Protein AF-A0A7W5YU90-F1 (afdb_monomer_lite)

Structure (mmCIF, N/CA/C/O backbone):
data_AF-A0A7W5YU90-F1
#
_entry.id   AF-A0A7W5YU90-F1
#
loop_
_atom_site.group_PDB
_atom_site.id
_atom_site.type_symbol
_atom_site.label_atom_id
_atom_site.label_alt_id
_atom_site.label_comp_id
_atom_site.label_asym_id
_atom_site.label_entity_id
_atom_site.label_seq_id
_atom_site.pdbx_PDB_ins_code
_atom_site.Cartn_x
_atom_site.Cartn_y
_atom_site.Cartn_z
_atom_site.occupancy
_atom_site.B_iso_or_equiv
_atom_site.auth_seq_id
_atom_site.auth_comp_id
_atom_site.auth_asym_id
_atom_site.auth_atom_id
_atom_site.pdbx_PDB_model_num
ATOM 1 N N . MET A 1 1 ? 57.348 20.853 -92.788 1.00 53.19 1 MET A N 1
ATOM 2 C CA . MET A 1 1 ? 57.126 20.066 -91.555 1.00 53.19 1 MET A CA 1
ATOM 3 C C . MET A 1 1 ? 56.120 18.969 -91.898 1.00 53.19 1 MET A C 1
ATOM 5 O O . MET A 1 1 ? 55.061 19.336 -92.394 1.00 53.19 1 MET A O 1
ATOM 9 N N . PRO A 1 2 ? 56.445 17.668 -91.786 1.00 49.84 2 PRO A N 1
ATOM 10 C CA . PRO A 1 2 ? 55.552 16.594 -92.215 1.00 49.84 2 PRO A CA 1
ATOM 11 C C . PRO A 1 2 ? 54.511 16.272 -91.137 1.00 49.84 2 PRO A C 1
ATOM 13 O O . PRO A 1 2 ? 54.838 16.170 -89.957 1.00 49.84 2 PRO A O 1
ATOM 16 N N . TYR A 1 3 ? 53.261 16.108 -91.568 1.00 53.06 3 TYR A N 1
ATOM 17 C CA . TYR A 1 3 ? 52.144 15.635 -90.755 1.00 53.06 3 TYR A CA 1
ATOM 18 C C . TYR A 1 3 ? 52.399 14.191 -90.295 1.00 53.06 3 TYR A C 1
ATOM 20 O O . TYR A 1 3 ? 52.473 13.277 -91.116 1.00 53.06 3 TYR A O 1
ATOM 28 N N . GLY A 1 4 ? 52.533 13.990 -88.983 1.00 58.50 4 GLY A N 1
ATOM 29 C CA . GLY A 1 4 ? 52.567 12.670 -88.356 1.00 58.50 4 GLY A CA 1
ATOM 30 C C . GLY A 1 4 ? 51.150 12.135 -88.153 1.00 58.50 4 GLY A C 1
ATOM 31 O O . GLY A 1 4 ? 50.336 12.760 -87.480 1.00 58.50 4 GLY A O 1
ATOM 32 N N . GLN A 1 5 ? 50.882 10.991 -88.776 1.00 50.31 5 GLN A N 1
ATOM 33 C CA . GLN A 1 5 ? 49.644 10.212 -88.760 1.00 50.31 5 GLN A CA 1
ATOM 34 C C . GLN A 1 5 ? 49.063 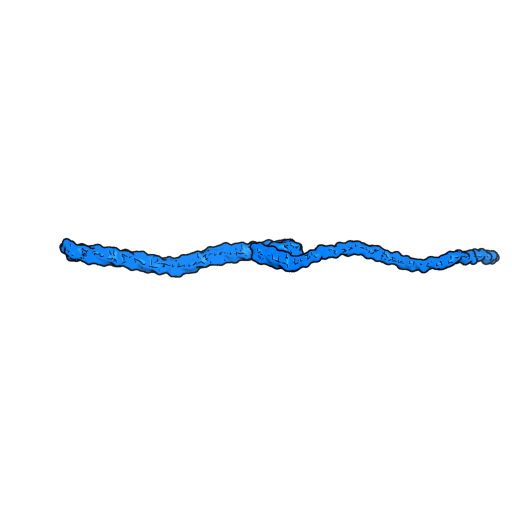9.981 -87.354 1.00 50.31 5 GLN A C 1
ATOM 36 O O . GLN A 1 5 ? 49.744 9.473 -86.465 1.00 50.31 5 GLN A O 1
ATOM 41 N N . GLN A 1 6 ? 47.763 10.240 -87.190 1.00 52.41 6 GLN A N 1
ATOM 42 C CA . GLN A 1 6 ? 46.963 9.655 -86.113 1.00 52.41 6 GLN A CA 1
ATOM 43 C C . GLN A 1 6 ? 46.558 8.234 -86.517 1.00 52.41 6 GLN A C 1
ATOM 45 O O . GLN A 1 6 ? 45.857 8.038 -87.508 1.00 52.41 6 GLN A O 1
ATOM 50 N N . ILE A 1 7 ? 47.019 7.245 -85.754 1.00 57.38 7 ILE A N 1
ATOM 51 C CA . ILE A 1 7 ? 46.632 5.839 -85.896 1.00 57.38 7 ILE A CA 1
ATOM 52 C C . ILE A 1 7 ? 45.266 5.661 -85.204 1.00 57.38 7 ILE A C 1
ATOM 54 O O . ILE A 1 7 ? 45.181 5.923 -84.001 1.00 57.38 7 ILE A O 1
ATOM 58 N N . PRO A 1 8 ? 44.193 5.229 -85.896 1.00 50.72 8 PRO A N 1
ATOM 59 C CA . PRO A 1 8 ? 42.905 4.974 -85.257 1.00 50.72 8 PRO A CA 1
ATOM 60 C C . PRO A 1 8 ? 42.977 3.673 -84.448 1.00 50.72 8 PRO A C 1
ATOM 62 O O . PRO A 1 8 ? 43.068 2.581 -85.010 1.00 50.72 8 PRO A O 1
ATOM 65 N N . GLY A 1 9 ? 42.969 3.790 -83.119 1.00 58.88 9 GLY A N 1
ATOM 66 C CA . GLY A 1 9 ? 42.880 2.645 -82.214 1.00 58.88 9 GLY A CA 1
ATOM 67 C C . GLY A 1 9 ? 41.478 2.012 -82.250 1.00 58.88 9 GLY A C 1
ATOM 68 O O . GLY A 1 9 ? 40.493 2.753 -82.310 1.00 58.88 9 GLY A O 1
ATOM 69 N N . PRO A 1 10 ? 41.348 0.673 -82.231 1.00 53.66 10 PRO A N 1
ATOM 70 C CA . PRO A 1 10 ? 40.089 0.005 -82.526 1.00 53.66 10 PRO A CA 1
ATOM 71 C C . PRO A 1 10 ? 39.161 -0.018 -81.303 1.00 53.66 10 PRO A C 1
ATOM 73 O O . PRO A 1 10 ? 39.541 -0.500 -80.242 1.00 53.66 10 PRO A O 1
ATOM 76 N N . PHE A 1 11 ? 37.919 0.410 -81.524 1.00 59.94 11 PHE A N 1
ATOM 77 C CA . PHE A 1 11 ? 36.726 0.095 -80.731 1.00 59.94 11 PHE A CA 1
ATOM 78 C C . PHE A 1 11 ? 36.646 0.701 -79.323 1.00 59.94 11 PHE A C 1
ATOM 80 O O . PHE A 1 11 ? 37.271 0.265 -78.361 1.00 59.94 11 PHE A O 1
ATOM 87 N N . GLY A 1 12 ? 35.763 1.698 -79.220 1.00 58.78 12 GLY A N 1
ATOM 88 C CA . GLY A 1 12 ? 35.369 2.336 -77.976 1.00 58.78 12 GLY A CA 1
ATOM 89 C C . GLY A 1 12 ? 34.853 1.336 -76.948 1.00 58.78 12 GLY A C 1
ATOM 90 O O . GLY A 1 12 ? 33.919 0.573 -77.189 1.00 58.78 12 GLY A O 1
ATOM 91 N N . HIS A 1 13 ? 35.444 1.400 -75.766 1.00 57.78 13 HIS A N 1
ATOM 92 C CA . HIS A 1 13 ? 34.810 0.915 -74.556 1.00 57.78 13 HIS A CA 1
ATOM 93 C C . HIS A 1 13 ? 33.938 2.078 -74.069 1.00 57.78 13 HIS A C 1
ATOM 95 O O . HIS A 1 13 ? 34.480 3.165 -73.843 1.00 57.78 13 HIS A O 1
ATOM 101 N N . PRO A 1 14 ? 32.609 1.928 -73.933 1.00 59.59 14 PRO A N 1
ATOM 102 C CA . PRO A 1 14 ? 31.843 2.919 -73.198 1.00 59.59 14 PRO A CA 1
ATOM 103 C C . PRO A 1 14 ? 32.463 3.011 -71.805 1.00 59.59 14 PRO A C 1
ATOM 105 O O . PRO A 1 14 ? 32.657 1.990 -71.141 1.00 59.59 14 PRO A O 1
ATOM 108 N N . ALA A 1 15 ? 32.833 4.225 -71.394 1.00 57.50 15 ALA A N 1
ATOM 109 C CA . ALA A 1 15 ? 33.261 4.491 -70.035 1.00 57.50 15 ALA A CA 1
ATOM 110 C C . ALA A 1 15 ? 32.105 4.080 -69.122 1.00 57.50 15 ALA A C 1
ATOM 112 O O . ALA A 1 15 ? 31.117 4.802 -69.001 1.00 57.50 15 ALA A O 1
ATOM 113 N N . VAL A 1 16 ? 32.190 2.880 -68.549 1.00 60.00 16 VAL A N 1
ATOM 114 C CA . VAL A 1 16 ? 31.291 2.454 -67.486 1.00 60.00 16 VAL A CA 1
ATOM 115 C C . VAL A 1 16 ? 31.473 3.475 -66.371 1.00 60.00 16 VAL A C 1
ATOM 117 O O . VAL A 1 16 ? 32.588 3.606 -65.856 1.00 60.00 16 VAL A O 1
ATOM 120 N N . PRO A 1 17 ? 30.435 4.253 -66.017 1.00 59.47 17 PRO A N 1
ATOM 121 C CA . PRO A 1 17 ? 30.505 5.063 -64.819 1.00 59.47 17 PRO A CA 1
ATOM 122 C C . PRO A 1 17 ? 30.826 4.077 -63.706 1.00 59.47 17 PRO A C 1
ATOM 124 O O . PRO A 1 17 ? 30.102 3.090 -63.5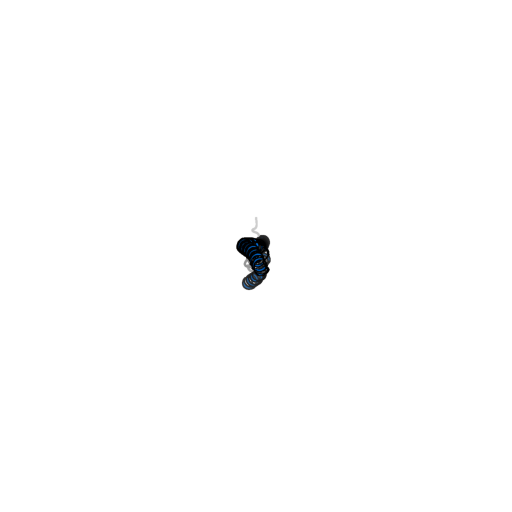51 1.00 59.47 17 PRO A O 1
ATOM 127 N N . TYR A 1 18 ? 31.943 4.283 -63.005 1.00 54.38 18 TYR A N 1
ATOM 128 C CA . TYR A 1 18 ? 32.234 3.562 -61.774 1.00 54.38 18 TYR A CA 1
ATOM 129 C C . TYR A 1 18 ? 31.042 3.821 -60.861 1.00 54.38 18 TYR A C 1
ATOM 131 O O . TYR A 1 18 ? 30.949 4.863 -60.212 1.00 54.38 18 TYR A O 1
ATOM 139 N N . GLY A 1 19 ? 30.073 2.906 -60.895 1.00 54.78 19 GLY A N 1
ATOM 140 C CA . GLY A 1 19 ? 28.964 2.904 -59.976 1.00 54.78 19 GLY A CA 1
ATOM 141 C C . GLY A 1 19 ? 29.614 2.896 -58.616 1.00 54.78 19 GLY A C 1
ATOM 142 O O . GLY A 1 19 ? 30.419 2.007 -58.332 1.00 54.78 19 GLY A O 1
ATOM 143 N N . HIS A 1 20 ? 29.335 3.928 -57.824 1.00 55.09 20 HIS A N 1
ATOM 144 C CA . HIS A 1 20 ? 29.601 3.891 -56.404 1.00 55.09 20 HIS A CA 1
ATOM 145 C C . HIS A 1 20 ? 29.076 2.543 -55.923 1.00 55.09 20 HIS A C 1
ATOM 147 O O . HIS A 1 20 ? 27.863 2.335 -55.877 1.00 55.09 20 HIS A O 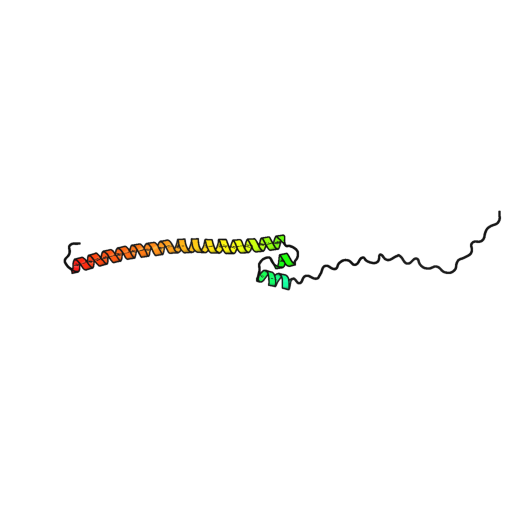1
ATOM 153 N N . GLN A 1 21 ? 29.995 1.600 -55.682 1.00 54.50 21 GLN A N 1
ATOM 154 C CA . GLN A 1 21 ? 29.697 0.358 -55.001 1.00 54.50 21 GLN A CA 1
ATOM 155 C C . GLN A 1 21 ? 29.027 0.819 -53.727 1.00 54.50 21 GLN A C 1
ATOM 157 O O . GLN A 1 21 ? 29.666 1.468 -52.895 1.00 54.50 21 GLN A O 1
ATOM 162 N N . GLY A 1 22 ? 27.707 0.627 -53.678 1.00 55.91 22 GLY A N 1
ATOM 163 C CA . GLY A 1 22 ? 26.896 1.074 -52.571 1.00 55.91 22 GLY A CA 1
ATOM 164 C C . GLY A 1 22 ? 27.574 0.538 -51.334 1.00 55.91 22 GLY A C 1
ATOM 165 O O . GLY A 1 22 ? 27.698 -0.680 -51.182 1.00 55.91 22 GLY A O 1
ATOM 166 N N . MET A 1 23 ? 28.085 1.444 -50.498 1.00 56.72 23 MET A N 1
ATOM 167 C CA . MET A 1 23 ? 28.532 1.044 -49.179 1.00 56.72 23 MET A CA 1
ATOM 168 C C . MET A 1 23 ? 27.396 0.206 -48.591 1.00 56.72 23 MET A C 1
ATOM 170 O O . MET A 1 23 ? 26.235 0.605 -48.752 1.00 56.72 23 MET A O 1
ATOM 174 N N . PRO A 1 24 ? 27.675 -0.948 -47.966 1.00 62.41 24 PRO A N 1
ATOM 175 C CA . PRO A 1 24 ? 26.654 -1.672 -47.239 1.00 62.41 24 PRO A CA 1
ATOM 176 C C . PRO A 1 24 ? 26.106 -0.713 -46.184 1.00 62.41 24 PRO A C 1
ATOM 178 O O . PRO A 1 24 ? 26.720 -0.505 -45.142 1.00 62.41 24 PRO A O 1
ATOM 181 N N . VAL A 1 25 ? 24.983 -0.058 -46.483 1.00 61.38 25 VAL A N 1
ATOM 182 C CA . VAL A 1 25 ? 24.249 0.719 -45.496 1.00 61.38 25 VAL A CA 1
ATOM 183 C C . VAL A 1 25 ? 23.864 -0.292 -44.427 1.00 61.38 25 VAL A C 1
ATOM 185 O O . VAL A 1 25 ? 23.196 -1.279 -44.761 1.00 61.38 25 VAL A O 1
ATOM 188 N N . PRO A 1 26 ? 24.309 -0.131 -43.170 1.00 62.38 26 PRO A N 1
ATOM 189 C CA . PRO A 1 26 ? 23.881 -1.021 -42.110 1.00 62.38 26 PRO A CA 1
ATOM 190 C C . PRO A 1 26 ? 22.356 -0.938 -42.052 1.00 62.38 26 PRO A C 1
ATOM 192 O O . PRO A 1 26 ? 21.794 0.074 -41.632 1.00 62.38 26 PRO A O 1
ATOM 195 N N . ARG A 1 27 ? 21.655 -1.968 -42.540 1.00 63.00 27 ARG A N 1
ATOM 196 C CA . ARG A 1 27 ? 20.215 -2.077 -42.313 1.00 63.00 27 ARG A CA 1
ATOM 197 C C . ARG A 1 27 ? 20.069 -2.256 -40.812 1.00 63.00 27 ARG A C 1
ATOM 199 O O . ARG A 1 27 ? 20.450 -3.299 -40.286 1.00 63.00 27 ARG A O 1
ATOM 206 N N . ALA A 1 28 ? 19.577 -1.221 -40.133 1.00 64.69 28 ALA A N 1
ATOM 207 C CA . ALA A 1 28 ? 19.236 -1.312 -38.724 1.00 64.69 28 ALA A CA 1
ATOM 208 C C . ALA A 1 28 ? 18.377 -2.567 -38.521 1.00 64.69 28 ALA A C 1
ATOM 210 O O . ALA A 1 28 ? 17.409 -2.784 -39.258 1.00 64.69 28 ALA A O 1
ATOM 211 N N . ALA A 1 29 ? 18.783 -3.425 -37.581 1.00 65.38 29 ALA A N 1
ATOM 212 C CA . ALA A 1 29 ? 18.070 -4.659 -37.292 1.00 65.38 29 ALA A CA 1
ATOM 213 C C . ALA A 1 29 ? 16.593 -4.340 -37.019 1.00 65.38 29 ALA A C 1
ATOM 215 O O . ALA A 1 29 ? 16.276 -3.390 -36.295 1.00 65.38 29 ALA A O 1
ATOM 216 N N . ARG A 1 30 ? 15.692 -5.105 -37.641 1.00 64.94 30 ARG A N 1
ATOM 217 C CA . ARG A 1 30 ? 14.246 -4.914 -37.508 1.00 64.94 30 ARG A CA 1
ATOM 218 C C . ARG A 1 30 ? 13.878 -5.103 -36.032 1.00 64.94 30 ARG A C 1
ATOM 220 O O . ARG A 1 30 ? 14.123 -6.166 -35.472 1.00 64.94 30 ARG A O 1
ATOM 227 N N . LYS A 1 31 ? 13.365 -4.052 -35.388 1.00 62.62 31 LYS A N 1
ATOM 228 C CA . LYS A 1 31 ? 12.888 -4.115 -34.000 1.00 62.62 31 LYS A CA 1
ATOM 229 C C . LYS A 1 31 ? 11.439 -4.582 -34.016 1.00 62.62 31 LYS A C 1
ATOM 231 O O . LYS A 1 31 ? 10.643 -4.020 -34.761 1.00 62.62 31 LYS A O 1
ATOM 236 N N . GLU A 1 32 ? 11.111 -5.583 -33.205 1.00 77.94 32 GLU A N 1
ATOM 237 C CA . GLU A 1 32 ? 9.760 -6.144 -33.130 1.00 77.94 32 GLU A CA 1
ATOM 238 C C . GLU A 1 32 ? 8.948 -5.432 -32.033 1.00 77.94 32 GLU A C 1
ATOM 240 O O . GLU A 1 32 ? 9.136 -5.712 -30.843 1.00 77.94 32 GLU A O 1
ATOM 245 N N . PRO A 1 33 ? 8.036 -4.504 -32.387 1.00 74.75 33 PRO A N 1
ATOM 246 C CA . PRO A 1 33 ? 7.327 -3.667 -31.416 1.00 74.75 33 PRO A CA 1
ATOM 247 C C . PRO A 1 33 ? 6.471 -4.487 -30.443 1.00 74.75 33 PRO A C 1
ATOM 249 O O . PRO A 1 33 ? 6.330 -4.108 -29.282 1.00 74.75 33 PRO A O 1
ATOM 252 N N . ALA A 1 34 ? 5.954 -5.635 -30.890 1.00 78.00 34 ALA A N 1
ATOM 253 C CA . ALA A 1 34 ? 5.182 -6.549 -30.055 1.00 78.00 34 ALA A CA 1
ATOM 254 C C . ALA A 1 34 ? 6.010 -7.109 -28.885 1.00 78.00 34 ALA A C 1
ATOM 256 O O . ALA A 1 34 ? 5.512 -7.195 -27.765 1.00 78.00 34 ALA A O 1
ATOM 257 N N . 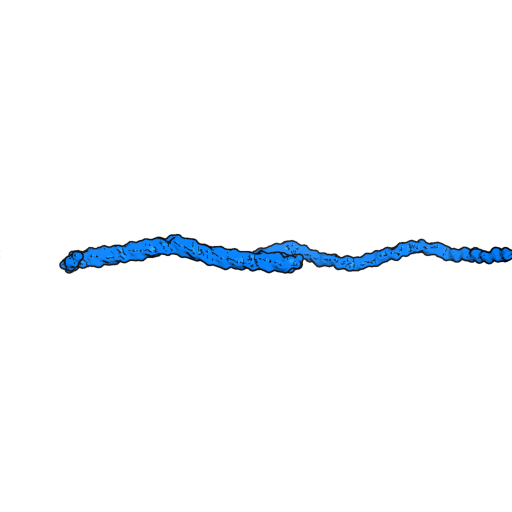ILE A 1 35 ? 7.288 -7.428 -29.115 1.00 77.50 35 ILE A N 1
ATOM 258 C CA . ILE A 1 35 ? 8.181 -7.964 -28.079 1.00 77.50 35 ILE A CA 1
ATOM 259 C C . ILE A 1 35 ? 8.528 -6.869 -27.069 1.00 77.50 35 ILE A C 1
ATOM 261 O O . ILE A 1 35 ? 8.456 -7.101 -25.864 1.00 77.50 35 ILE A O 1
ATOM 265 N N . SER A 1 36 ? 8.825 -5.654 -27.540 1.00 72.31 36 SER A N 1
ATOM 266 C CA . SER A 1 36 ? 9.078 -4.511 -26.656 1.00 72.31 36 SER A CA 1
ATOM 267 C C . SER A 1 36 ? 7.856 -4.178 -25.790 1.00 72.31 36 SER A C 1
ATOM 269 O O . SER A 1 36 ? 8.007 -3.828 -24.617 1.00 72.31 36 SER A O 1
ATOM 271 N N . LEU A 1 37 ? 6.643 -4.320 -26.331 1.00 74.62 37 LEU A N 1
ATOM 272 C CA . LEU A 1 37 ? 5.403 -4.074 -25.596 1.00 74.62 37 LEU A CA 1
ATOM 273 C C . LEU A 1 37 ? 5.134 -5.161 -24.549 1.00 74.62 37 LEU A C 1
ATOM 275 O O . LEU A 1 37 ? 4.860 -4.831 -23.398 1.00 74.62 37 LEU A O 1
ATOM 279 N N . LEU A 1 38 ? 5.292 -6.436 -24.913 1.00 77.62 38 LEU A N 1
ATOM 280 C CA . LEU A 1 38 ? 5.157 -7.556 -23.977 1.00 77.62 38 LEU A CA 1
ATOM 281 C C . LEU A 1 38 ? 6.187 -7.477 -22.848 1.00 77.62 38 LEU A C 1
ATOM 283 O O . LEU A 1 38 ? 5.836 -7.668 -21.689 1.00 77.62 38 LEU A O 1
ATOM 287 N N . LEU A 1 39 ? 7.441 -7.123 -23.137 1.00 75.25 39 LEU A N 1
ATOM 288 C CA . LEU A 1 39 ? 8.432 -6.935 -22.075 1.00 75.25 39 LEU A CA 1
ATOM 289 C C . LEU A 1 39 ? 8.098 -5.746 -21.174 1.00 75.25 39 LEU A C 1
ATOM 291 O O . LEU A 1 39 ? 8.275 -5.843 -19.964 1.00 75.25 39 LEU A O 1
ATOM 295 N N . SER A 1 40 ? 7.570 -4.658 -21.739 1.00 75.06 40 SER A N 1
ATOM 296 C CA . SER A 1 40 ? 7.135 -3.492 -20.956 1.00 75.06 40 SER A CA 1
ATOM 297 C C . SER A 1 40 ? 5.897 -3.771 -20.104 1.00 75.06 40 SER A C 1
ATOM 299 O O . SER A 1 40 ? 5.716 -3.118 -19.081 1.00 75.06 40 SER A O 1
ATOM 301 N N . PHE A 1 41 ? 5.066 -4.736 -20.509 1.00 74.19 41 PHE A N 1
ATOM 302 C CA . PHE A 1 41 ? 3.921 -5.203 -19.731 1.00 74.19 41 PHE A CA 1
ATOM 303 C C . PHE A 1 41 ? 4.361 -5.896 -18.433 1.00 74.19 41 PHE A C 1
ATOM 305 O O . PHE A 1 41 ? 3.787 -5.627 -17.383 1.00 74.19 41 PHE A O 1
ATOM 312 N N . PHE A 1 42 ? 5.397 -6.742 -18.481 1.00 75.81 42 PHE A N 1
ATOM 313 C CA . PHE A 1 42 ? 5.919 -7.413 -17.281 1.00 75.81 42 PHE A CA 1
ATOM 314 C C . PHE A 1 42 ? 6.877 -6.530 -16.471 1.00 75.81 42 PHE A C 1
ATOM 316 O O . PHE A 1 42 ? 6.877 -6.587 -15.243 1.00 75.81 42 PHE A O 1
ATOM 323 N N . PHE A 1 43 ? 7.682 -5.706 -17.146 1.00 77.94 43 PHE A N 1
ATOM 324 C CA . PHE A 1 43 ? 8.668 -4.828 -16.525 1.00 77.94 43 PHE A CA 1
ATOM 325 C C . PHE A 1 43 ? 8.611 -3.433 -17.159 1.00 77.94 43 PHE A C 1
ATOM 327 O O . PHE A 1 43 ? 9.153 -3.227 -18.254 1.00 77.94 43 PHE A O 1
ATOM 334 N N . PRO A 1 44 ? 7.992 -2.451 -16.480 1.00 82.94 44 PRO A N 1
ATOM 335 C CA . PRO A 1 44 ? 7.864 -1.098 -17.000 1.00 82.94 44 PRO A CA 1
ATOM 336 C C . PRO A 1 44 ? 9.220 -0.537 -17.433 1.00 82.94 44 PRO A C 1
ATOM 338 O O . PRO A 1 44 ? 10.186 -0.560 -16.678 1.00 82.94 44 PRO A O 1
ATOM 341 N N . GLY A 1 45 ? 9.305 -0.047 -18.670 1.00 78.88 45 GLY A N 1
ATOM 342 C CA . GLY A 1 45 ? 10.515 0.576 -19.209 1.00 78.88 45 GLY A CA 1
ATOM 343 C C . GLY A 1 45 ? 11.496 -0.363 -19.920 1.00 78.88 45 GLY A C 1
ATOM 344 O O . GLY A 1 45 ? 12.340 0.128 -20.670 1.00 78.88 45 GLY A O 1
ATOM 345 N N . VAL A 1 46 ? 11.368 -1.690 -19.800 1.00 78.62 46 VAL A N 1
ATOM 346 C CA . VAL A 1 46 ? 12.288 -2.640 -20.460 1.00 78.62 46 VAL A CA 1
ATOM 347 C C . VAL A 1 46 ? 12.196 -2.596 -21.989 1.00 78.62 46 VAL A C 1
ATOM 349 O O . VAL A 1 46 ? 13.227 -2.614 -22.661 1.00 78.62 46 VAL A O 1
ATOM 352 N N . GLY A 1 47 ? 11.002 -2.441 -22.567 1.00 79.75 47 GLY A N 1
ATOM 353 C CA . GLY A 1 47 ? 10.861 -2.296 -24.022 1.00 79.75 47 GLY A CA 1
ATOM 354 C C . GLY A 1 47 ? 11.527 -1.034 -24.567 1.00 79.75 47 GLY A C 1
ATOM 355 O O . GLY A 1 47 ? 12.119 -1.066 -25.644 1.00 79.75 47 GLY A O 1
ATOM 356 N N . SER A 1 48 ? 11.511 0.060 -23.801 1.00 80.56 48 SER A N 1
ATOM 357 C CA . SER A 1 48 ? 12.221 1.293 -24.158 1.00 80.56 48 SER A CA 1
ATOM 358 C C . SER A 1 48 ? 13.741 1.095 -24.138 1.00 80.56 48 SER A C 1
ATOM 360 O O . SER A 1 48 ? 14.422 1.586 -25.036 1.00 80.56 48 SER A O 1
ATOM 362 N N . MET A 1 49 ? 14.272 0.303 -23.194 1.00 80.88 49 MET A N 1
ATOM 363 C CA . MET A 1 49 ? 15.701 -0.050 -23.154 1.00 80.88 49 MET A CA 1
ATOM 364 C C . MET A 1 49 ? 16.115 -0.923 -24.351 1.00 80.88 49 MET A C 1
ATOM 366 O O . MET A 1 49 ? 17.142 -0.664 -24.973 1.00 80.88 49 MET A O 1
ATOM 370 N N . ILE A 1 50 ? 15.283 -1.889 -24.755 1.00 80.25 50 ILE A N 1
ATOM 371 C CA . ILE A 1 50 ? 15.519 -2.727 -25.951 1.00 80.25 50 ILE A CA 1
ATOM 372 C C . ILE A 1 50 ? 15.438 -1.900 -27.241 1.00 80.25 50 ILE A C 1
ATOM 374 O O . ILE A 1 50 ? 16.171 -2.121 -28.210 1.00 80.25 50 ILE A O 1
ATOM 378 N N . ASN A 1 51 ? 14.595 -0.871 -27.242 1.00 79.88 51 ASN A N 1
ATOM 379 C CA . ASN A 1 51 ? 14.482 0.067 -28.349 1.00 79.88 51 ASN A CA 1
ATOM 380 C C . ASN A 1 51 ? 15.667 1.049 -28.441 1.00 79.88 51 ASN A C 1
ATOM 382 O O . ASN A 1 51 ? 15.731 1.800 -29.415 1.00 79.88 51 ASN A O 1
ATOM 386 N N . GLY A 1 52 ? 16.655 0.970 -27.543 1.00 78.69 52 GLY A N 1
ATOM 387 C CA . GLY A 1 52 ? 17.843 1.833 -27.517 1.00 78.69 52 GLY A CA 1
ATOM 388 C C . GLY A 1 52 ? 17.648 3.130 -26.727 1.00 78.69 52 GLY A C 1
ATOM 389 O O . GLY A 1 52 ? 18.598 3.887 -26.554 1.00 78.69 52 GLY A O 1
ATOM 390 N N . ASP A 1 53 ? 16.447 3.361 -26.193 1.00 82.44 53 ASP A N 1
ATOM 391 C CA . ASP A 1 53 ? 16.101 4.510 -25.358 1.00 82.44 53 ASP A CA 1
ATOM 392 C C . ASP A 1 53 ? 16.278 4.162 -23.868 1.00 82.44 53 ASP A C 1
ATOM 394 O O . ASP A 1 53 ? 15.332 4.209 -23.071 1.00 82.44 53 ASP A O 1
ATOM 398 N N . THR A 1 54 ? 17.504 3.806 -23.468 1.00 82.38 54 THR A N 1
ATOM 399 C CA . THR A 1 54 ? 17.796 3.346 -22.098 1.00 82.38 54 THR A CA 1
ATOM 400 C C . THR A 1 54 ? 17.390 4.368 -21.038 1.00 82.38 54 THR A C 1
ATOM 402 O O . THR A 1 54 ? 16.774 4.004 -20.040 1.00 82.38 54 THR A O 1
ATOM 405 N N . GLY A 1 55 ? 17.640 5.660 -21.279 1.00 86.25 55 GLY A N 1
ATOM 406 C CA . GLY A 1 55 ? 17.259 6.729 -20.348 1.00 86.25 55 GLY A CA 1
ATOM 407 C C . GLY A 1 55 ? 15.747 6.818 -20.113 1.00 86.25 55 GLY A C 1
ATOM 408 O O . GLY A 1 55 ? 15.307 6.947 -18.971 1.00 86.25 55 GLY A O 1
ATOM 409 N N . LYS A 1 56 ? 14.934 6.667 -21.169 1.00 84.12 56 LYS A N 1
ATOM 410 C CA . LYS A 1 56 ? 13.467 6.639 -21.036 1.00 84.12 56 LYS A CA 1
ATOM 411 C C . LYS A 1 56 ? 13.011 5.387 -20.295 1.00 84.12 56 LYS A C 1
ATOM 413 O O . LYS A 1 56 ? 12.127 5.468 -19.450 1.00 84.12 56 LYS A O 1
ATOM 418 N N . GLY A 1 57 ? 13.623 4.241 -20.594 1.00 82.69 57 GLY A N 1
ATOM 419 C CA . GLY A 1 57 ? 13.319 2.982 -19.922 1.00 82.69 57 GLY A CA 1
ATOM 420 C C . GLY A 1 57 ? 13.588 3.027 -18.420 1.00 82.69 57 GLY A C 1
ATOM 421 O O . GLY A 1 57 ? 12.715 2.670 -17.636 1.00 82.69 57 GLY A O 1
ATOM 422 N N . VAL A 1 58 ? 14.741 3.561 -18.013 1.00 86.75 58 VAL A N 1
ATOM 423 C CA . VAL A 1 58 ? 15.078 3.767 -16.597 1.00 86.75 58 VAL A CA 1
ATOM 424 C C . VAL A 1 58 ? 14.112 4.751 -15.934 1.00 86.75 58 VAL A C 1
ATOM 426 O O . VAL A 1 58 ? 13.641 4.483 -14.833 1.00 86.75 58 VAL A O 1
ATOM 429 N N . GLY A 1 59 ? 13.759 5.851 -16.607 1.00 90.69 59 GLY A N 1
ATOM 430 C CA . GLY A 1 59 ? 12.782 6.812 -16.086 1.00 90.69 59 GLY A CA 1
ATOM 431 C C . GLY A 1 59 ? 11.408 6.187 -15.826 1.00 90.69 59 GLY A C 1
ATOM 432 O O . GLY A 1 59 ? 10.823 6.408 -14.768 1.00 90.69 59 GLY A O 1
ATOM 433 N N . ILE A 1 60 ? 10.921 5.355 -16.752 1.00 88.12 60 ILE A N 1
ATOM 434 C CA . ILE A 1 60 ? 9.658 4.621 -16.587 1.00 88.12 60 ILE A CA 1
ATOM 435 C C . ILE A 1 60 ? 9.767 3.619 -15.435 1.00 88.12 60 ILE A C 1
ATOM 437 O O . ILE A 1 60 ? 8.884 3.586 -14.585 1.00 88.12 60 ILE A O 1
ATOM 441 N N . LEU A 1 61 ? 10.851 2.843 -15.367 1.00 86.81 61 LEU A N 1
ATOM 442 C CA . LEU A 1 61 ? 11.045 1.834 -14.326 1.00 86.81 61 LEU A CA 1
ATOM 443 C C . LEU A 1 61 ? 11.090 2.461 -12.922 1.00 86.81 61 LEU A C 1
ATOM 445 O O . LEU A 1 61 ? 10.382 2.014 -12.020 1.00 86.81 61 LEU A O 1
ATOM 449 N N . LEU A 1 62 ? 11.869 3.534 -12.750 1.00 89.94 62 LEU A N 1
ATOM 450 C CA . LEU A 1 62 ? 11.955 4.272 -11.487 1.00 89.94 62 LEU A CA 1
ATOM 451 C C . LEU A 1 62 ? 10.632 4.952 -11.131 1.00 89.94 62 LEU A C 1
ATOM 453 O O . LEU A 1 62 ? 10.216 4.896 -9.977 1.00 89.94 62 LEU A O 1
ATOM 457 N N . GLY A 1 63 ? 9.955 5.556 -12.112 1.00 92.19 63 GLY A N 1
ATOM 458 C CA . GLY A 1 63 ? 8.643 6.167 -11.918 1.00 92.19 63 GLY A CA 1
ATOM 459 C C . GLY A 1 63 ? 7.609 5.145 -11.453 1.00 92.19 63 GLY A C 1
ATOM 460 O O . GLY A 1 63 ? 6.945 5.364 -10.446 1.00 92.19 63 GLY A O 1
ATOM 461 N N . SER A 1 64 ? 7.528 3.992 -12.120 1.00 87.75 64 SER A N 1
ATOM 462 C CA . SER A 1 64 ? 6.631 2.903 -11.727 1.00 87.75 64 SER A CA 1
ATOM 463 C C . SER A 1 64 ? 6.936 2.381 -10.325 1.00 87.75 64 SER A C 1
ATOM 465 O O . SER A 1 64 ? 6.014 2.217 -9.527 1.00 87.75 64 SER A O 1
ATOM 467 N N . PHE A 1 65 ? 8.211 2.167 -9.991 1.00 90.00 65 PHE A N 1
ATOM 468 C CA . PHE A 1 65 ? 8.597 1.723 -8.653 1.00 90.00 65 PHE A CA 1
ATOM 469 C C . PHE A 1 65 ? 8.236 2.756 -7.577 1.00 90.00 65 PHE A C 1
ATOM 471 O O . PHE A 1 65 ? 7.644 2.404 -6.558 1.00 90.00 65 PHE A O 1
ATOM 478 N N . ALA A 1 66 ? 8.519 4.038 -7.823 1.00 92.44 66 ALA A N 1
ATOM 479 C CA . ALA A 1 66 ? 8.163 5.124 -6.919 1.00 92.44 66 ALA A CA 1
ATOM 480 C C . ALA A 1 66 ? 6.642 5.218 -6.727 1.00 92.44 66 ALA A C 1
ATOM 482 O O . ALA A 1 66 ? 6.175 5.278 -5.593 1.00 92.44 66 ALA A O 1
ATOM 483 N N . THR A 1 67 ? 5.855 5.174 -7.805 1.00 92.75 67 THR A N 1
ATOM 484 C CA . THR A 1 67 ? 4.389 5.207 -7.718 1.00 92.75 67 THR A CA 1
ATOM 485 C C . THR A 1 67 ? 3.843 4.037 -6.908 1.00 92.75 67 THR A C 1
ATOM 487 O O . THR A 1 67 ? 2.979 4.254 -6.063 1.00 92.75 67 THR A O 1
ATOM 490 N N . LEU A 1 68 ? 4.350 2.818 -7.111 1.00 90.81 68 LEU A N 1
ATOM 491 C CA . LEU A 1 68 ? 3.927 1.659 -6.322 1.00 90.81 68 LEU A CA 1
ATOM 492 C C . LEU A 1 68 ? 4.291 1.826 -4.845 1.00 90.81 68 LEU A C 1
ATOM 494 O O . LEU A 1 68 ? 3.435 1.637 -3.985 1.00 90.81 68 LEU A O 1
ATOM 498 N N . PHE A 1 69 ? 5.526 2.227 -4.545 1.00 91.75 69 PHE A N 1
ATOM 499 C CA . PHE A 1 69 ? 5.994 2.393 -3.171 1.00 91.75 69 PHE A CA 1
ATOM 500 C C . PHE A 1 69 ? 5.224 3.491 -2.424 1.00 91.75 69 PHE A C 1
ATOM 502 O O . PHE A 1 69 ? 4.637 3.241 -1.370 1.00 91.75 69 PHE A O 1
ATOM 509 N N . PHE A 1 70 ? 5.176 4.701 -2.985 1.00 93.44 70 PHE A N 1
ATOM 510 C CA . PHE A 1 70 ? 4.493 5.832 -2.360 1.00 93.44 70 PHE A CA 1
ATOM 511 C C . PHE A 1 70 ? 2.974 5.667 -2.373 1.00 93.44 70 PHE A C 1
ATOM 513 O O . PHE A 1 70 ? 2.325 6.014 -1.391 1.00 93.44 70 PHE A O 1
ATOM 520 N N . GLY A 1 71 ? 2.399 5.108 -3.440 1.00 91.88 71 GLY A N 1
ATOM 521 C CA . GLY A 1 71 ? 0.963 4.836 -3.522 1.00 91.88 71 GLY A CA 1
ATOM 522 C C . GLY A 1 71 ? 0.513 3.813 -2.482 1.00 91.88 71 GLY A C 1
ATOM 523 O O . GLY A 1 71 ? -0.495 4.017 -1.802 1.00 91.88 71 GLY A O 1
ATOM 524 N N . PHE A 1 72 ? 1.291 2.748 -2.289 1.00 91.38 72 PHE A N 1
ATOM 525 C CA . PHE A 1 72 ? 1.025 1.753 -1.254 1.00 91.38 72 PHE A CA 1
ATOM 526 C C . PHE A 1 72 ? 1.151 2.351 0.150 1.00 91.38 72 PHE A C 1
ATOM 528 O O . PHE A 1 72 ? 0.241 2.197 0.965 1.00 91.38 72 PHE A O 1
ATOM 535 N N . LEU A 1 73 ? 2.220 3.107 0.421 1.00 92.56 73 LEU A N 1
ATOM 536 C CA . LEU A 1 73 ? 2.413 3.772 1.711 1.00 92.56 73 LEU A CA 1
ATOM 537 C C . LEU A 1 73 ? 1.280 4.761 2.019 1.00 92.56 73 LEU A C 1
ATOM 539 O O . LEU A 1 73 ? 0.730 4.751 3.120 1.00 92.56 73 LEU A O 1
ATOM 543 N N . LEU A 1 74 ? 0.884 5.575 1.038 1.00 93.38 74 LEU A N 1
ATOM 544 C CA . LEU A 1 74 ? -0.214 6.527 1.188 1.00 93.38 74 LEU A CA 1
ATOM 545 C C . LEU A 1 74 ? -1.548 5.814 1.443 1.00 93.38 74 LEU A C 1
ATOM 547 O O . LEU A 1 74 ? -2.343 6.282 2.254 1.00 93.38 74 LEU A O 1
ATOM 551 N N . THR A 1 75 ? -1.767 4.651 0.822 1.00 91.31 75 THR A N 1
ATOM 552 C CA . THR A 1 75 ? -2.951 3.819 1.082 1.00 91.31 75 THR A CA 1
ATOM 553 C C . THR A 1 75 ? -3.013 3.389 2.549 1.00 91.31 75 THR A C 1
ATOM 555 O O . THR A 1 75 ? -4.063 3.535 3.169 1.00 91.31 75 THR A O 1
ATOM 558 N N . PHE A 1 76 ? -1.903 2.940 3.149 1.00 89.69 76 PHE A N 1
ATOM 559 C CA . PHE A 1 76 ? -1.869 2.612 4.583 1.00 89.69 76 PHE A CA 1
ATOM 560 C C . PHE A 1 76 ? -2.155 3.810 5.475 1.00 89.69 76 PHE A C 1
ATOM 562 O O . PHE A 1 76 ? -2.870 3.669 6.464 1.00 89.69 76 PHE A O 1
ATOM 569 N N . VAL A 1 77 ? -1.615 4.981 5.136 1.00 92.12 77 VAL A N 1
ATOM 570 C CA . VAL A 1 77 ? -1.857 6.205 5.906 1.00 92.12 77 VAL A CA 1
ATOM 571 C C . VAL A 1 77 ? -3.336 6.579 5.859 1.00 92.12 77 VAL A C 1
ATOM 573 O O . VAL A 1 77 ? -3.927 6.839 6.903 1.00 92.12 77 VAL A O 1
ATOM 576 N N . ILE A 1 78 ? -3.957 6.549 4.678 1.00 91.75 78 ILE A N 1
ATOM 577 C CA . ILE A 1 78 ? -5.380 6.869 4.512 1.00 91.75 78 ILE A CA 1
ATOM 578 C C . ILE A 1 78 ? -6.251 5.846 5.247 1.00 91.75 78 ILE A C 1
ATOM 580 O O . ILE A 1 78 ? -7.114 6.227 6.035 1.00 91.75 78 ILE A O 1
ATOM 584 N N . VAL A 1 79 ? -6.015 4.550 5.031 1.00 92.62 79 VAL A N 1
ATOM 585 C CA . VAL A 1 79 ? -6.780 3.479 5.688 1.00 92.62 79 VAL A CA 1
ATOM 586 C C . VAL A 1 79 ? -6.608 3.547 7.205 1.00 92.62 79 VAL A C 1
ATOM 588 O O . VAL A 1 79 ? -7.593 3.488 7.936 1.00 92.62 79 VAL A O 1
ATOM 591 N N . GLY A 1 80 ? -5.381 3.736 7.690 1.00 89.94 80 GLY A N 1
ATOM 592 C CA . GLY A 1 80 ? -5.092 3.907 9.109 1.00 89.94 80 GLY A CA 1
ATOM 593 C C . GLY A 1 80 ? -5.809 5.120 9.694 1.00 89.94 80 GLY A C 1
ATOM 594 O O . GLY A 1 80 ? -6.447 5.005 10.735 1.00 89.94 80 GLY A O 1
ATOM 595 N N . PHE A 1 81 ? -5.787 6.259 9.004 1.00 93.56 81 PHE A N 1
ATOM 596 C CA . PHE A 1 81 ? -6.469 7.472 9.453 1.00 93.56 81 PHE A CA 1
ATOM 597 C C . PHE A 1 81 ? -7.993 7.310 9.524 1.00 93.56 81 PHE A C 1
ATOM 599 O O . PHE A 1 81 ? -8.621 7.876 10.412 1.00 93.56 81 PHE A O 1
ATOM 606 N N . LEU A 1 82 ? -8.595 6.515 8.635 1.00 93.31 82 LEU A N 1
ATOM 607 C CA . LEU A 1 82 ? -10.031 6.227 8.668 1.00 93.31 82 LEU A CA 1
ATOM 608 C C . LEU A 1 82 ? -10.410 5.197 9.743 1.00 93.31 82 LEU A C 1
ATOM 610 O O . LEU A 1 82 ? -11.458 5.326 10.374 1.00 93.31 82 LEU A O 1
ATOM 614 N N . LEU A 1 83 ? -9.574 4.181 9.970 1.00 94.25 83 LEU A N 1
ATOM 615 C CA . LEU A 1 83 ? -9.867 3.103 10.921 1.00 94.25 83 LEU A CA 1
ATOM 616 C C . LEU A 1 83 ? -9.507 3.454 12.370 1.00 94.25 83 LEU A C 1
ATOM 618 O O . LEU A 1 83 ? -10.180 2.987 13.288 1.00 94.25 83 LEU A O 1
ATOM 622 N N . LEU A 1 84 ? -8.482 4.280 12.601 1.00 93.81 84 LEU A N 1
ATOM 623 C CA . LEU A 1 84 ? -8.038 4.655 13.949 1.00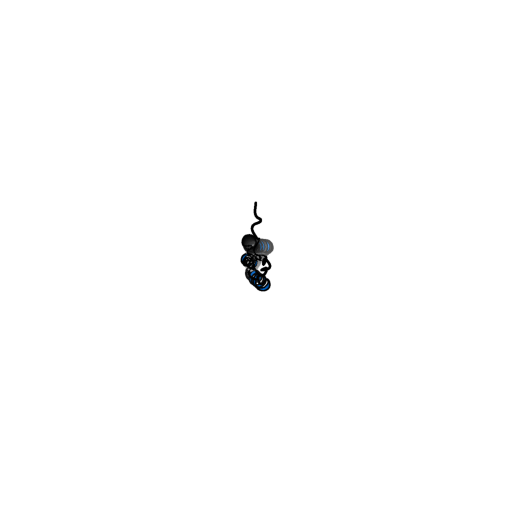 93.81 84 LEU A CA 1
ATOM 624 C C . LEU A 1 84 ? -9.138 5.330 14.790 1.00 93.81 84 LEU A C 1
ATOM 626 O O . LEU A 1 84 ? -9.311 4.914 15.935 1.00 93.81 84 LEU A O 1
ATOM 630 N N . PRO A 1 85 ? -9.928 6.296 14.276 1.00 94.44 85 PRO A N 1
ATOM 631 C CA . PRO A 1 85 ? -11.032 6.887 15.030 1.00 94.44 85 PRO A CA 1
ATOM 632 C C . PRO A 1 85 ? -12.105 5.866 15.414 1.00 94.44 85 PRO A C 1
ATOM 634 O O . PRO A 1 85 ? -12.634 5.917 16.522 1.00 94.44 85 PRO A O 1
ATOM 637 N N . VAL A 1 86 ? -12.398 4.910 14.526 1.00 96.38 86 VAL A N 1
ATOM 638 C CA . VAL A 1 86 ? -13.365 3.836 14.795 1.00 96.38 86 VAL A CA 1
ATOM 639 C C . VAL A 1 86 ? -12.845 2.923 15.900 1.00 96.38 86 VAL A C 1
ATOM 641 O O . VAL A 1 86 ? -13.555 2.663 16.869 1.00 96.38 86 VAL A O 1
ATOM 644 N N . ALA A 1 87 ? -11.590 2.481 15.796 1.00 95.31 87 ALA A N 1
ATOM 645 C CA . ALA A 1 87 ? -10.950 1.657 16.816 1.00 95.31 87 ALA A CA 1
ATOM 646 C C . ALA A 1 87 ? -10.894 2.376 18.174 1.00 95.31 87 ALA A C 1
ATOM 648 O O . ALA A 1 87 ? -11.203 1.781 19.204 1.00 95.31 87 ALA A O 1
ATOM 649 N N . PHE A 1 88 ? -10.566 3.669 18.173 1.00 97.31 88 PHE A N 1
ATOM 650 C CA . PHE A 1 88 ? -10.550 4.497 19.375 1.00 97.31 88 PHE A CA 1
ATOM 651 C C . PHE A 1 88 ? -11.949 4.651 19.991 1.00 97.31 88 PHE A C 1
ATOM 653 O O . PHE A 1 88 ? -12.104 4.529 21.205 1.00 97.31 88 PHE A O 1
ATOM 660 N N . GLY A 1 89 ? -12.984 4.837 19.168 1.00 97.50 89 GLY A N 1
ATOM 661 C CA . GLY A 1 89 ? -14.374 4.883 19.624 1.00 97.50 89 GLY A CA 1
ATOM 662 C C . GLY A 1 89 ? -14.831 3.570 20.265 1.00 97.50 89 GLY A C 1
ATOM 663 O O . GLY A 1 89 ? -15.415 3.586 21.348 1.00 97.50 89 GLY A O 1
ATOM 664 N N . LEU A 1 90 ? -14.509 2.431 19.645 1.00 97.75 90 LEU A N 1
ATOM 665 C CA . LEU A 1 90 ? -14.802 1.106 20.203 1.00 97.75 90 LEU A CA 1
ATOM 666 C C . LEU A 1 90 ? -14.051 0.852 21.513 1.00 97.75 90 LEU A C 1
ATOM 668 O O . LEU A 1 90 ? -14.610 0.263 22.436 1.00 97.75 90 LEU A O 1
ATOM 672 N N . TRP A 1 91 ? -12.809 1.325 21.619 1.00 97.69 91 TRP A N 1
ATOM 673 C CA . TRP A 1 91 ? -12.035 1.239 22.852 1.00 97.69 91 TRP A CA 1
ATOM 674 C C . TRP A 1 91 ? -12.700 2.021 23.993 1.00 97.69 91 TRP A C 1
ATOM 676 O O . TRP A 1 91 ? -12.914 1.459 25.066 1.00 97.69 91 TRP A O 1
ATOM 686 N N . ILE A 1 92 ? -13.118 3.271 23.751 1.00 98.38 92 ILE A N 1
ATOM 687 C CA . ILE A 1 92 ? -13.855 4.073 24.745 1.00 98.38 92 ILE A CA 1
ATOM 688 C C . ILE A 1 92 ? -15.171 3.394 25.128 1.00 98.38 92 ILE A C 1
ATOM 690 O O . ILE A 1 92 ? -15.488 3.301 26.314 1.00 98.38 92 ILE A O 1
ATOM 694 N N . TRP A 1 93 ? -15.932 2.900 24.150 1.00 98.25 93 TRP A N 1
ATOM 695 C CA . TRP A 1 93 ? -17.176 2.184 24.427 1.00 98.25 93 TRP A CA 1
ATOM 696 C C . TRP A 1 93 ? -16.927 0.981 25.337 1.00 98.25 93 TRP A C 1
ATOM 698 O O . TRP A 1 93 ? -17.642 0.803 26.319 1.00 98.25 93 TRP A O 1
ATOM 708 N N . GLY A 1 94 ? -15.893 0.184 25.054 1.00 98.00 94 GLY A N 1
ATOM 709 C CA . GLY A 1 94 ? -15.515 -0.959 25.884 1.00 98.00 94 GLY A CA 1
ATOM 710 C C . GLY A 1 94 ? -15.191 -0.566 27.328 1.00 98.00 94 GLY A C 1
ATOM 711 O O . GLY A 1 94 ? -15.602 -1.262 28.253 1.00 98.00 94 GLY A O 1
ATOM 712 N N . LEU A 1 95 ? -14.524 0.575 27.542 1.00 98.12 95 LEU A N 1
ATOM 713 C CA . LEU A 1 95 ? -14.273 1.104 28.889 1.00 98.12 95 LEU A CA 1
ATOM 714 C C . LEU A 1 95 ? -15.572 1.475 29.612 1.00 98.12 95 LEU A C 1
ATOM 716 O O . LEU A 1 95 ? -15.739 1.150 30.789 1.00 98.12 95 LEU A O 1
ATOM 720 N N . ILE A 1 96 ? -16.495 2.142 28.913 1.00 98.19 96 ILE A N 1
ATOM 721 C CA . ILE A 1 96 ? -17.795 2.536 29.468 1.00 98.19 96 ILE A CA 1
ATOM 722 C C . ILE A 1 96 ? -18.616 1.296 29.828 1.00 98.19 96 ILE A C 1
ATOM 724 O O . ILE A 1 96 ? -19.167 1.226 30.926 1.00 98.19 96 ILE A O 1
ATOM 728 N N . ASP A 1 97 ? -18.680 0.314 28.930 1.00 97.88 97 ASP A N 1
ATOM 729 C CA . ASP A 1 97 ? -19.418 -0.930 29.143 1.00 97.88 97 ASP A CA 1
ATOM 730 C C . ASP A 1 97 ? -18.855 -1.719 30.334 1.00 97.88 97 ASP A C 1
ATOM 732 O O . ASP A 1 97 ? -19.607 -2.114 31.227 1.00 97.88 97 ASP A O 1
ATOM 736 N N . ALA A 1 98 ? -17.526 -1.839 30.429 1.00 96.62 98 ALA A N 1
ATOM 737 C CA . ALA A 1 98 ? -16.862 -2.480 31.560 1.00 96.62 98 ALA A CA 1
ATOM 738 C C . ALA A 1 98 ? -17.160 -1.770 32.892 1.00 96.62 98 ALA A C 1
ATOM 740 O O . ALA A 1 98 ? -17.486 -2.425 33.886 1.00 96.62 98 ALA A O 1
ATOM 741 N N . TYR A 1 99 ? -17.102 -0.433 32.916 1.00 96.62 99 TYR A N 1
ATOM 742 C CA . TYR A 1 99 ? -17.420 0.352 34.110 1.00 96.62 99 TYR A CA 1
ATOM 743 C C . TYR A 1 99 ? -18.879 0.163 34.538 1.00 96.62 99 TYR A C 1
ATOM 745 O O . TYR A 1 99 ? -19.161 -0.159 35.693 1.00 96.62 99 TYR A O 1
ATOM 753 N N . GLN A 1 100 ? -19.822 0.298 33.603 1.00 96.31 100 GLN A N 1
ATOM 754 C CA . GLN A 1 100 ? -21.242 0.100 33.891 1.00 96.31 100 GLN A CA 1
ATOM 755 C C . GLN A 1 100 ? -21.544 -1.337 34.329 1.00 96.31 100 GLN A C 1
ATOM 757 O O . GLN A 1 100 ? -22.386 -1.548 35.205 1.00 96.31 100 GLN A O 1
ATOM 762 N N . GLY A 1 101 ? -20.864 -2.323 33.743 1.00 95.25 101 GLY A N 1
ATOM 763 C CA . GLY A 1 101 ? -20.941 -3.722 34.147 1.00 95.25 101 GLY A CA 1
ATOM 764 C C . GLY A 1 101 ? -20.522 -3.919 35.603 1.00 95.25 101 GLY A C 1
ATOM 765 O O . GLY A 1 101 ? -21.263 -4.534 36.373 1.00 95.25 101 GLY A O 1
ATOM 766 N N . ALA A 1 102 ? -19.394 -3.329 36.006 1.00 94.38 102 ALA A N 1
ATOM 767 C CA . ALA A 1 102 ? -18.911 -3.377 37.384 1.00 94.38 102 ALA A CA 1
ATOM 768 C C . ALA A 1 102 ? -19.885 -2.703 38.366 1.00 94.38 102 ALA A C 1
ATOM 770 O O . ALA A 1 102 ? -20.218 -3.288 39.395 1.00 94.38 102 ALA A O 1
ATOM 771 N N . VAL A 1 103 ? -20.418 -1.522 38.030 1.00 94.00 103 VAL A N 1
ATOM 772 C CA . VAL A 1 103 ? -21.406 -0.817 38.871 1.00 94.00 103 VAL A CA 1
ATOM 773 C C . VAL A 1 103 ? -22.670 -1.658 39.064 1.00 94.00 103 VAL A C 1
ATOM 775 O O . VAL A 1 103 ? -23.126 -1.845 40.192 1.00 94.00 103 VAL A O 1
ATOM 778 N N . LYS A 1 104 ? -23.221 -2.226 37.984 1.00 93.06 104 LYS A N 1
ATOM 779 C CA . LYS A 1 104 ? -24.410 -3.093 38.057 1.00 93.06 104 LYS A CA 1
ATOM 780 C C . LYS A 1 104 ? -24.149 -4.348 38.894 1.00 93.06 104 LYS A C 1
ATOM 782 O O . LYS A 1 104 ? -25.035 -4.782 39.629 1.00 93.06 104 LYS A O 1
ATOM 787 N N . ALA A 1 105 ? -22.957 -4.936 38.794 1.00 91.81 105 ALA A N 1
ATOM 788 C CA . ALA A 1 105 ? -22.567 -6.081 39.614 1.00 91.81 105 ALA A CA 1
ATOM 789 C C . ALA A 1 105 ? -22.458 -5.705 41.102 1.00 91.81 105 ALA A C 1
ATOM 791 O O . ALA A 1 105 ? -22.992 -6.413 41.952 1.00 91.81 105 ALA A O 1
ATOM 792 N N . ASN A 1 106 ? -21.853 -4.558 41.416 1.00 91.81 106 ASN A N 1
ATOM 793 C CA . ASN A 1 106 ? -21.724 -4.056 42.784 1.00 91.81 106 ASN A CA 1
ATOM 794 C C . ASN A 1 106 ? -23.086 -3.782 43.431 1.00 91.81 106 ASN A C 1
ATOM 796 O O . ASN A 1 106 ? -23.322 -4.223 44.554 1.00 91.81 106 ASN A O 1
ATOM 800 N N . GLN A 1 107 ? -24.009 -3.155 42.695 1.00 90.69 107 GLN A N 1
ATOM 801 C CA . GLN A 1 107 ? -25.380 -2.909 43.153 1.00 90.69 107 GLN A CA 1
ATOM 802 C C . GLN A 1 107 ? -26.134 -4.209 43.460 1.00 90.69 107 GLN A C 1
ATOM 804 O O . GLN A 1 107 ? -26.833 -4.294 44.466 1.00 90.69 107 GLN A O 1
ATOM 809 N N . ARG A 1 108 ? -25.968 -5.246 42.628 1.00 88.50 108 ARG A N 1
ATOM 810 C CA . ARG A 1 108 ? -26.559 -6.575 42.876 1.00 88.50 108 ARG A CA 1
ATOM 811 C C . ARG A 1 108 ? -25.983 -7.252 44.118 1.00 88.50 108 ARG A C 1
ATOM 813 O O . ARG A 1 108 ? -26.697 -7.992 44.783 1.00 88.50 108 ARG A O 1
ATOM 820 N N . ASN A 1 109 ? -24.720 -6.979 44.424 1.00 90.44 109 ASN A N 1
ATOM 821 C CA . ASN A 1 109 ? -24.010 -7.548 45.565 1.00 90.44 109 ASN A CA 1
ATOM 822 C C . ASN A 1 109 ? -24.099 -6.671 46.832 1.00 90.44 109 ASN A C 1
ATOM 824 O O . ASN A 1 109 ? -23.485 -7.004 47.842 1.00 90.44 109 ASN A O 1
ATOM 828 N 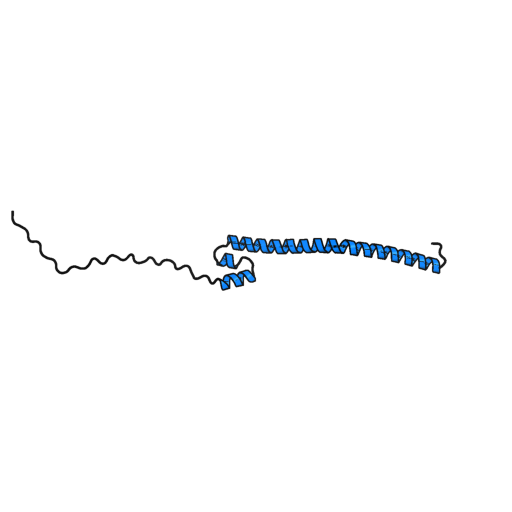N . GLY A 1 110 ? -24.863 -5.569 46.800 1.00 83.38 110 GLY A N 1
ATOM 829 C CA . GLY A 1 110 ? -25.109 -4.707 47.961 1.00 83.38 110 GLY A CA 1
ATOM 830 C C . GLY A 1 110 ? -23.976 -3.735 48.310 1.00 83.38 110 GLY A C 1
ATOM 831 O O . GLY A 1 110 ? -23.994 -3.157 49.396 1.00 83.38 110 GLY A O 1
ATOM 832 N N . TYR A 1 111 ? -23.003 -3.533 47.419 1.00 77.75 111 TYR A N 1
ATOM 833 C CA . TYR A 1 111 ? -21.949 -2.536 47.617 1.00 77.75 111 TYR A CA 1
ATOM 834 C C . TYR A 1 111 ? -22.440 -1.141 47.186 1.00 77.75 111 TYR A C 1
ATOM 836 O O . TYR A 1 111 ? -23.055 -1.029 46.120 1.00 77.75 111 TYR A O 1
ATOM 844 N N . PRO A 1 112 ? -22.185 -0.076 47.975 1.00 70.94 112 PRO A N 1
ATOM 845 C CA . PRO A 1 112 ? -22.502 1.289 47.564 1.00 70.94 112 PRO A CA 1
ATOM 846 C C . PRO A 1 112 ? -21.700 1.660 46.306 1.00 70.94 112 PRO A C 1
ATOM 848 O O . PRO A 1 112 ? -20.527 1.300 46.189 1.00 70.94 112 PRO A O 1
ATOM 851 N N . GLY A 1 113 ? -22.378 2.308 45.353 1.00 62.66 113 GLY A N 1
ATOM 852 C CA . GLY A 1 113 ? -21.823 2.742 44.065 1.00 62.66 113 GLY A CA 1
ATOM 853 C C . GLY A 1 113 ? -21.164 4.109 44.116 1.00 62.66 113 GLY A C 1
ATOM 854 O O . GLY A 1 113 ? -21.521 4.901 45.016 1.00 62.66 113 GLY A O 1
#

Secondary structure (DSSP, 8-state):
---PPPP--S-PPP-------------PPPP-HHHHHHHHHHSTTHHHHHTT-HHHHHHHHHHHHHHHHHHHHHHHHHHHHHHHHHHHHHHHHHHHHHHHHHHHHHHHTT---

Organism: NCBI:txid65515

Radius of gyration: 44.23 Å; chains: 1; bounding box: 84×28×140 Å

pLDDT: mean 79.49, std 15.27, range [49.84, 98.38]

Foldseek 3Di:
DDDDDDDDDDDDDPPDPPPPPPDPPPPPPDDDQVVLVVVCVVAPLSSCVVVVNNVSSVVRRVVVVCCVVVVVVVVCVVVCVVVVVVVVVVVVVVVVVVVVVVVVVCVVVVHDD

Sequence (113 aa):
MPYGQQIPGPFGHPAVPYGHQGMPVPRAARKEPAISLLLSFFFPGVGSMINGDTGKGVGILLGSFATLFFGFLLTFVIVGFLLLPVAFGLWIWGLIDAYQGAVKANQRNGYPG